Protein AF-A0A0F9MSQ5-F1 (afdb_monomer)

Mean predicted aligned error: 3.07 Å

InterPro domains:
  IPR006132 Aspartate/ornithine carbamoyltransferase, carbamoyl-P binding [PF02729] (3-52)
  IPR036901 Aspartate/ornithine carbamoyltransferase superfamily [G3DSA:3.40.50.1370] (1-52)
  IPR036901 Aspartate/ornithine carbamoyltransferase superfamily [SSF53671] (2-52)

Structure (mmCIF, N/CA/C/O backbone):
data_AF-A0A0F9MSQ5-F1
#
_entry.id   AF-A0A0F9MSQ5-F1
#
loop_
_atom_site.group_PDB
_atom_site.id
_atom_site.type_symbol
_atom_site.label_atom_id
_atom_site.label_alt_id
_atom_site.label_comp_id
_atom_site.label_asym_id
_atom_site.label_entity_id
_atom_site.label_seq_id
_atom_site.pdbx_PDB_ins_code
_atom_site.Cartn_x
_atom_site.Cartn_y
_atom_site.Cartn_z
_atom_site.occupancy
_atom_site.B_iso_or_equiv
_atom_site.auth_seq_id
_atom_site.auth_comp_id
_atom_site.auth_asym_id
_atom_site.auth_atom_id
_atom_site.pdbx_PDB_model_num
ATOM 1 N N . MET A 1 1 ? -10.186 10.221 -16.585 1.00 79.06 1 MET A N 1
ATOM 2 C CA . MET A 1 1 ? -9.648 8.861 -16.807 1.00 79.06 1 MET A CA 1
ATOM 3 C C . MET A 1 1 ? -9.152 8.341 -15.465 1.00 79.06 1 MET A C 1
ATOM 5 O O . MET A 1 1 ? -8.638 9.146 -14.697 1.00 79.06 1 MET A O 1
ATOM 9 N N . VAL A 1 2 ? -9.370 7.066 -15.142 1.00 91.19 2 VAL A N 1
ATOM 10 C CA . VAL A 1 2 ? -8.947 6.497 -13.850 1.00 91.19 2 VAL A CA 1
ATOM 11 C C . VAL A 1 2 ? -7.428 6.329 -13.844 1.00 91.19 2 VAL A C 1
ATOM 13 O O . VAL A 1 2 ? -6.852 5.885 -14.835 1.00 91.19 2 VAL A O 1
ATOM 16 N N . ARG A 1 3 ? -6.776 6.710 -12.742 1.00 93.12 3 ARG A N 1
ATOM 17 C CA . ARG A 1 3 ? -5.341 6.486 -12.554 1.00 93.12 3 ARG A CA 1
ATOM 18 C C . ARG A 1 3 ? -5.124 5.092 -11.971 1.00 93.12 3 ARG A C 1
ATOM 20 O O . ARG A 1 3 ? -5.657 4.788 -10.908 1.00 93.12 3 ARG A O 1
ATOM 27 N N . HIS A 1 4 ? -4.324 4.277 -12.647 1.00 96.12 4 HIS A N 1
ATOM 28 C CA . HIS A 1 4 ? -3.898 2.965 -12.161 1.00 96.12 4 HIS A CA 1
ATOM 29 C C . HIS A 1 4 ? -2.464 3.030 -11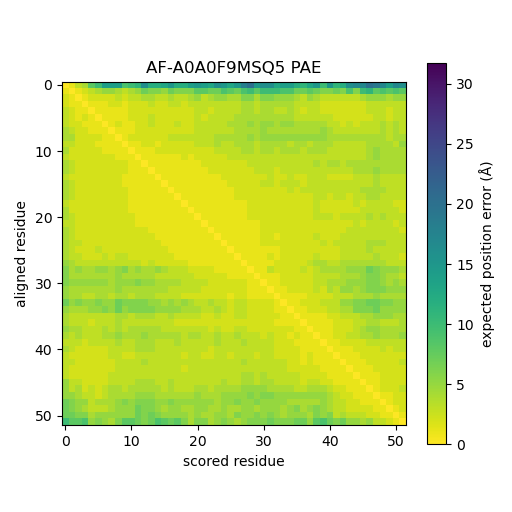.623 1.00 96.12 4 HIS A C 1
ATOM 31 O O . HIS A 1 4 ? -1.692 3.900 -12.021 1.00 96.12 4 HIS A O 1
ATOM 37 N N . LEU A 1 5 ? -2.124 2.108 -10.720 1.00 96.12 5 LEU A N 1
ATOM 38 C CA . LEU A 1 5 ? -0.768 1.900 -10.216 1.00 96.12 5 LEU A CA 1
ATOM 39 C C . LEU A 1 5 ? -0.410 0.426 -10.420 1.00 96.12 5 LEU A C 1
ATOM 41 O O . LEU A 1 5 ? -0.741 -0.417 -9.587 1.00 96.12 5 LEU A O 1
ATOM 45 N N . LEU A 1 6 ? 0.201 0.114 -11.562 1.00 96.50 6 LEU A N 1
ATOM 46 C CA . LEU A 1 6 ? 0.608 -1.247 -11.928 1.00 96.50 6 LEU A CA 1
ATOM 47 C C . LEU A 1 6 ? 2.106 -1.458 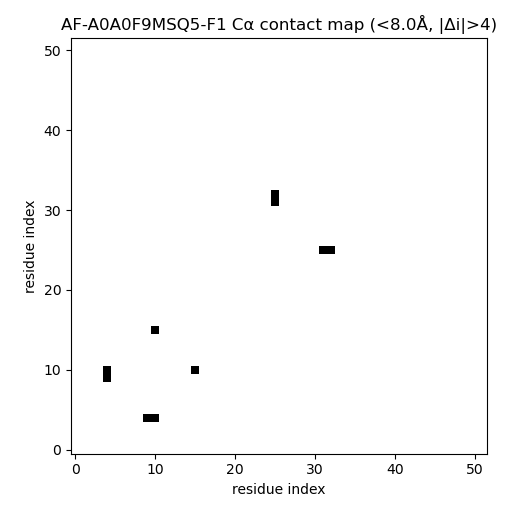-11.686 1.00 96.50 6 LEU A C 1
ATOM 49 O O . LEU A 1 6 ? 2.541 -2.575 -11.400 1.00 96.50 6 LEU A O 1
ATOM 53 N N . LYS A 1 7 ? 2.901 -0.389 -11.805 1.00 96.75 7 LYS A N 1
ATOM 54 C CA . LYS A 1 7 ? 4.351 -0.374 -11.586 1.00 96.75 7 LYS A CA 1
ATOM 55 C C . LYS A 1 7 ? 4.759 0.897 -10.848 1.00 96.75 7 LYS A C 1
ATOM 57 O O . LYS A 1 7 ? 4.127 1.937 -10.979 1.00 96.75 7 LYS A O 1
ATOM 62 N N . VAL A 1 8 ? 5.882 0.852 -10.132 1.00 95.19 8 VAL A N 1
ATOM 63 C CA . VAL A 1 8 ? 6.432 2.042 -9.448 1.00 95.19 8 VAL A CA 1
ATOM 64 C C . VAL A 1 8 ? 6.786 3.159 -10.439 1.00 95.19 8 VAL A C 1
ATOM 66 O O . VAL A 1 8 ? 6.642 4.330 -10.116 1.00 95.19 8 VAL A O 1
ATOM 69 N N . SER A 1 9 ? 7.185 2.805 -11.664 1.00 95.56 9 SER A N 1
ATOM 70 C CA . SER A 1 9 ? 7.471 3.756 -12.746 1.00 95.56 9 SER A CA 1
ATOM 71 C C . SER A 1 9 ? 6.248 4.530 -13.249 1.00 95.56 9 SER A C 1
ATOM 73 O O . SER A 1 9 ? 6.417 5.459 -14.031 1.0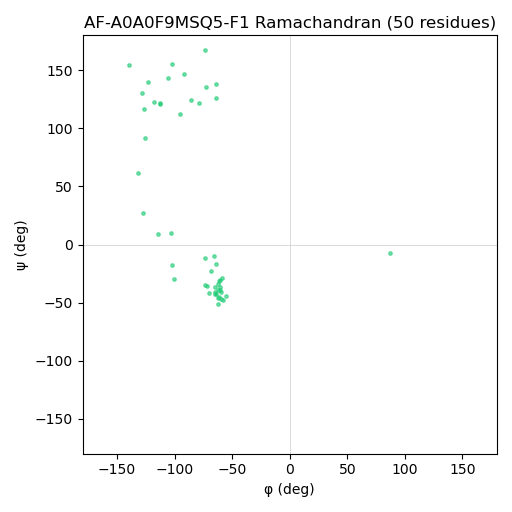0 95.56 9 SER A O 1
ATOM 75 N N . ASP A 1 10 ? 5.033 4.155 -12.833 1.00 96.12 10 ASP A N 1
ATOM 76 C CA . ASP A 1 10 ? 3.813 4.912 -13.145 1.00 96.12 10 ASP A CA 1
ATOM 77 C C . ASP A 1 10 ? 3.728 6.213 -12.320 1.00 96.12 10 ASP A C 1
ATOM 79 O O . ASP A 1 10 ? 2.880 7.074 -12.580 1.00 96.12 10 ASP A O 1
ATOM 83 N N . PHE A 1 11 ? 4.590 6.349 -11.307 1.00 96.88 11 PHE A N 1
ATOM 84 C CA . PHE A 1 11 ? 4.780 7.559 -10.519 1.00 96.88 11 PHE A CA 1
ATOM 85 C C . PHE A 1 11 ? 6.084 8.256 -10.895 1.00 96.88 11 PHE A C 1
ATOM 87 O O . PHE A 1 11 ? 7.118 7.620 -11.120 1.00 96.88 11 PHE A O 1
ATOM 94 N N . THR A 1 12 ? 6.050 9.587 -10.890 1.00 97.31 12 THR A N 1
ATOM 95 C CA . THR A 1 12 ? 7.281 10.381 -10.876 1.00 97.31 12 THR A CA 1
ATOM 96 C C . THR A 1 12 ? 7.931 10.331 -9.492 1.00 97.31 12 THR A C 1
ATOM 98 O O . THR A 1 12 ? 7.325 9.918 -8.497 1.00 97.31 12 THR A O 1
ATOM 101 N N . LYS A 1 13 ? 9.184 10.786 -9.398 1.00 97.31 13 LYS A N 1
ATOM 102 C CA . LYS A 1 13 ? 9.903 10.875 -8.122 1.00 97.31 13 LYS A CA 1
ATOM 103 C C . LYS A 1 13 ? 9.127 11.704 -7.092 1.00 97.31 13 LYS A C 1
ATOM 105 O O . LYS A 1 13 ? 8.988 11.290 -5.944 1.00 97.31 13 LYS A O 1
ATOM 110 N N . GLU A 1 14 ? 8.589 12.840 -7.515 1.00 97.88 14 GLU A N 1
ATOM 111 C CA . GLU A 1 14 ? 7.855 13.778 -6.664 1.00 97.88 14 GLU A CA 1
ATOM 112 C C . GLU A 1 14 ? 6.563 13.144 -6.135 1.00 97.88 14 GLU A C 1
ATOM 114 O O . GLU A 1 14 ? 6.163 13.364 -4.991 1.00 97.88 14 GLU A O 1
ATOM 119 N N . GLU A 1 15 ? 5.905 12.323 -6.949 1.00 97.50 15 GLU A N 1
ATOM 120 C CA . GLU A 1 15 ? 4.700 11.602 -6.546 1.00 97.50 15 GLU A CA 1
ATOM 121 C C . GLU A 1 15 ? 5.009 10.505 -5.528 1.00 97.50 15 GLU A C 1
ATOM 123 O O . GLU A 1 15 ? 4.304 10.393 -4.521 1.00 97.50 15 GLU A O 1
ATOM 128 N N . CYS A 1 16 ? 6.102 9.765 -5.723 1.00 97.81 16 CYS A N 1
ATOM 129 C CA . CYS A 1 16 ? 6.610 8.824 -4.727 1.00 97.81 16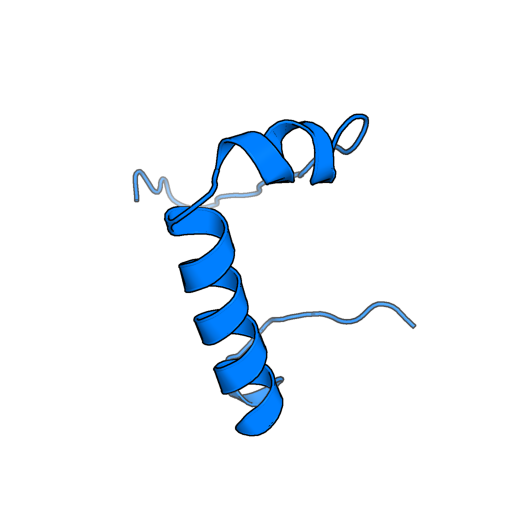 CYS A CA 1
ATOM 130 C C . CYS A 1 16 ? 6.919 9.525 -3.396 1.00 97.81 16 CYS A C 1
ATOM 132 O O . CYS A 1 16 ? 6.458 9.078 -2.343 1.00 97.81 16 CYS A O 1
ATOM 134 N N . GLU A 1 17 ? 7.632 10.655 -3.424 1.00 98.25 17 GLU A N 1
ATOM 135 C CA . GLU A 1 17 ? 7.934 11.445 -2.224 1.00 98.25 17 GLU A CA 1
ATOM 136 C C . GLU A 1 17 ? 6.656 11.927 -1.522 1.00 98.25 17 GLU A C 1
ATOM 138 O O . GLU A 1 17 ? 6.544 11.842 -0.295 1.00 98.25 17 GLU A O 1
ATOM 143 N N . ARG A 1 18 ? 5.644 12.364 -2.282 1.00 98.00 18 ARG A N 1
ATOM 144 C CA . ARG A 1 18 ? 4.333 12.741 -1.732 1.00 98.00 18 ARG A CA 1
ATOM 145 C C . ARG A 1 18 ? 3.638 11.574 -1.035 1.00 98.00 18 ARG A C 1
ATOM 147 O O . ARG A 1 18 ? 3.127 11.766 0.069 1.00 98.00 18 ARG A O 1
ATOM 154 N N . VAL A 1 19 ? 3.617 10.384 -1.639 1.00 97.50 19 VAL A N 1
ATOM 155 C CA . VAL A 1 19 ? 2.997 9.187 -1.041 1.00 97.50 19 VAL A CA 1
ATOM 156 C C . VAL A 1 19 ? 3.724 8.779 0.242 1.00 97.50 19 VAL A C 1
ATOM 158 O O . VAL A 1 19 ? 3.074 8.501 1.254 1.00 97.50 19 VAL A O 1
ATOM 161 N N . ILE A 1 20 ? 5.060 8.807 0.245 1.00 98.25 20 ILE A N 1
ATOM 162 C CA . ILE A 1 20 ? 5.878 8.484 1.424 1.00 98.25 20 ILE A CA 1
ATOM 163 C C . ILE A 1 20 ? 5.599 9.473 2.560 1.00 98.25 20 ILE A C 1
ATOM 165 O O . ILE A 1 20 ? 5.262 9.061 3.673 1.00 98.25 20 ILE A O 1
ATOM 169 N N . ASN A 1 21 ? 5.659 10.777 2.281 1.00 98.38 21 ASN A N 1
ATOM 170 C CA . ASN A 1 21 ? 5.392 11.811 3.281 1.00 98.38 21 ASN A CA 1
ATOM 171 C C . ASN A 1 21 ? 3.965 11.712 3.834 1.00 98.38 21 ASN A C 1
ATOM 173 O O . ASN A 1 21 ? 3.758 11.830 5.045 1.00 98.38 21 ASN A O 1
ATOM 177 N N . LYS A 1 22 ? 2.984 11.413 2.972 1.00 97.62 22 LYS A N 1
ATOM 178 C CA . LYS A 1 22 ? 1.599 11.203 3.401 1.00 97.62 22 LYS A CA 1
ATOM 179 C C . LYS A 1 22 ? 1.456 9.978 4.300 1.00 97.62 22 LYS A C 1
ATOM 181 O O . LYS A 1 22 ? 0.775 10.045 5.319 1.00 97.62 22 LYS A O 1
ATOM 186 N N . SER A 1 23 ? 2.143 8.889 3.969 1.00 97.69 23 SER A N 1
ATOM 187 C CA . SER A 1 23 ? 2.150 7.663 4.775 1.00 97.69 23 SER A CA 1
ATOM 188 C C . SER A 1 23 ? 2.735 7.910 6.170 1.00 97.69 23 SER A C 1
ATOM 190 O O . SER A 1 23 ? 2.199 7.416 7.163 1.00 97.69 23 SER A O 1
ATOM 192 N N . ILE A 1 24 ? 3.787 8.733 6.275 1.00 98.31 24 ILE A N 1
ATOM 193 C CA . ILE A 1 24 ? 4.359 9.160 7.562 1.00 98.31 24 ILE A CA 1
ATOM 19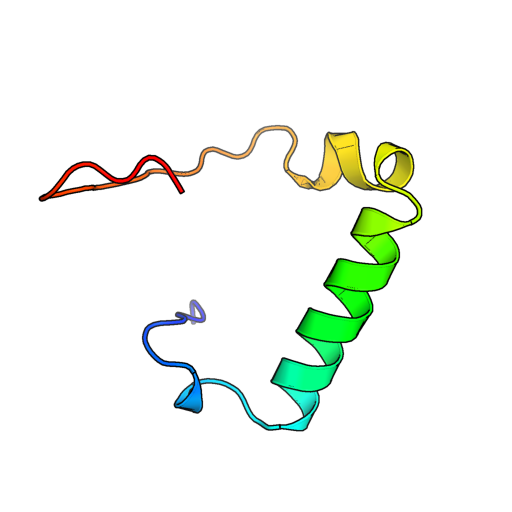4 C C . ILE A 1 24 ? 3.354 10.006 8.362 1.00 98.31 24 ILE A C 1
ATOM 196 O O . ILE A 1 24 ? 3.216 9.795 9.568 1.00 98.31 24 ILE A O 1
ATOM 200 N N .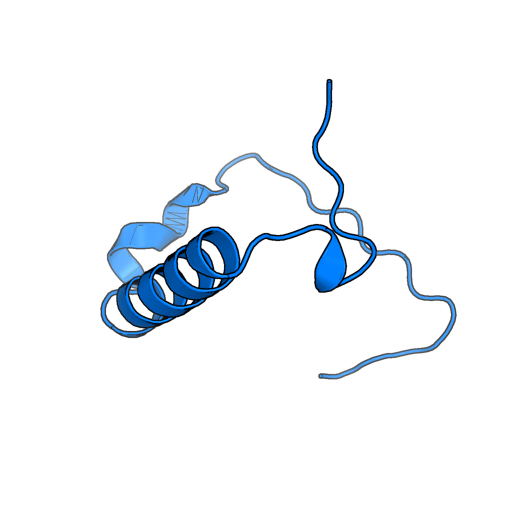 GLU A 1 25 ? 2.640 10.940 7.722 1.00 97.81 25 GLU A N 1
ATOM 201 C CA . GLU A 1 25 ? 1.598 11.755 8.37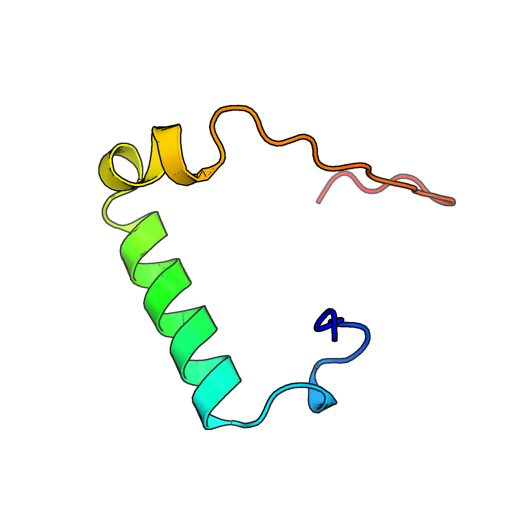4 1.00 97.81 25 GLU A CA 1
ATOM 202 C C . GLU A 1 25 ? 0.471 10.876 8.944 1.00 97.81 25 GLU A C 1
ATOM 204 O O . GLU A 1 25 ? 0.101 11.035 10.112 1.00 97.81 25 GLU A O 1
ATOM 209 N N . ILE A 1 26 ? -0.025 9.919 8.149 1.00 97.81 26 ILE A N 1
ATOM 210 C CA . ILE A 1 26 ? -1.076 8.974 8.555 1.00 97.81 26 ILE A CA 1
ATOM 211 C C . ILE A 1 26 ? -0.593 8.116 9.725 1.00 97.81 26 ILE A C 1
ATOM 213 O O . ILE A 1 26 ? -1.296 7.993 10.726 1.00 97.81 26 ILE A O 1
ATOM 217 N N . LYS A 1 27 ? 0.632 7.581 9.647 1.00 97.50 27 LYS A N 1
ATOM 218 C CA . LYS A 1 27 ? 1.221 6.770 10.720 1.00 97.50 27 LYS A CA 1
ATOM 219 C C . LYS A 1 27 ? 1.362 7.547 12.033 1.00 97.50 27 LYS A C 1
ATOM 221 O O . LYS A 1 27 ? 1.171 6.967 13.098 1.00 97.50 27 LYS A O 1
ATOM 226 N N . LYS A 1 28 ? 1.688 8.844 11.971 1.00 97.88 28 LYS A N 1
ATOM 227 C CA . LYS A 1 28 ? 1.783 9.716 13.155 1.00 97.88 28 LYS A CA 1
ATOM 228 C C . LYS A 1 28 ? 0.414 10.046 13.756 1.00 97.88 28 LYS A C 1
ATOM 230 O O . LYS A 1 28 ? 0.310 10.147 14.973 1.00 97.88 28 LYS A O 1
ATOM 235 N N . ASN A 1 29 ? -0.622 10.212 12.929 1.00 96.75 29 ASN A N 1
ATOM 236 C CA . ASN A 1 29 ? -1.950 10.659 13.363 1.00 96.75 29 ASN A CA 1
ATOM 237 C C . ASN A 1 29 ? -3.083 9.774 12.809 1.00 96.75 29 ASN A C 1
ATOM 239 O O . ASN A 1 29 ? -3.962 10.280 12.109 1.00 96.75 29 ASN A O 1
ATOM 243 N N . PRO A 1 30 ? -3.131 8.469 13.129 1.00 95.38 30 PRO A N 1
ATOM 244 C CA . PRO A 1 30 ? -4.062 7.539 12.482 1.00 95.38 30 PRO A CA 1
ATOM 245 C C . PRO A 1 30 ? -5.534 7.893 12.734 1.00 95.38 30 PRO A C 1
ATOM 247 O O . PRO A 1 30 ? -6.362 7.771 11.835 1.00 95.38 30 PRO A O 1
ATOM 250 N N . LYS A 1 31 ? -5.861 8.426 13.922 1.00 96.38 31 LYS A N 1
ATOM 251 C CA . LYS A 1 31 ? -7.227 8.857 14.278 1.00 96.38 31 LYS A CA 1
ATOM 252 C C . LYS A 1 31 ? -7.789 9.932 13.343 1.00 96.38 31 LYS A C 1
ATOM 254 O O . LYS A 1 31 ? -8.995 9.983 13.163 1.00 96.38 31 LYS A O 1
ATOM 259 N N . LYS A 1 32 ? -6.932 10.764 12.741 1.00 96.25 32 LYS A N 1
ATOM 260 C CA . LYS A 1 32 ? -7.338 11.823 11.802 1.00 96.25 32 LYS A CA 1
ATOM 261 C C . LYS A 1 32 ? -7.879 11.258 10.480 1.00 96.25 32 LYS A C 1
ATOM 263 O O . LYS A 1 32 ? -8.606 11.960 9.791 1.00 96.25 32 LYS A O 1
ATOM 268 N N . TYR A 1 33 ? -7.521 10.021 10.128 1.00 95.81 33 TYR A N 1
ATOM 269 C CA . TYR A 1 33 ? -7.842 9.402 8.835 1.00 95.81 33 TYR A CA 1
ATOM 270 C C . TYR A 1 33 ? -8.790 8.203 8.947 1.00 95.81 33 TYR A C 1
ATOM 272 O O . TYR A 1 33 ? -8.991 7.492 7.966 1.00 95.81 33 TYR A O 1
ATOM 280 N N . ASN A 1 34 ? -9.369 7.953 10.124 1.00 93.62 34 ASN A N 1
ATOM 281 C CA . ASN A 1 34 ? -10.183 6.760 10.374 1.00 93.62 34 ASN A CA 1
ATOM 282 C C . ASN A 1 34 ? -11.425 6.655 9.466 1.00 93.62 34 ASN A C 1
ATOM 284 O O . ASN A 1 34 ? -11.819 5.548 9.122 1.00 93.62 34 ASN A O 1
ATOM 288 N N . SER A 1 35 ? -11.997 7.786 9.054 1.00 96.12 35 SER A N 1
ATOM 289 C CA . SER A 1 35 ? -13.168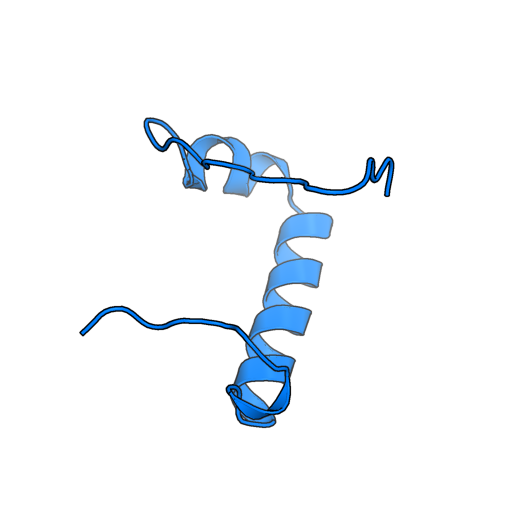 7.878 8.177 1.00 96.12 35 SER A CA 1
ATOM 290 C C . SER A 1 35 ? -12.820 8.250 6.732 1.00 96.12 35 SER A C 1
ATOM 292 O O . SER A 1 35 ? -13.705 8.526 5.931 1.00 96.12 35 SER A O 1
ATOM 294 N N . SER A 1 36 ? -11.535 8.263 6.350 1.00 96.00 36 SER A N 1
ATOM 295 C CA . SER A 1 36 ? -11.120 8.726 5.011 1.00 96.00 36 SER A CA 1
ATOM 296 C C . SER A 1 36 ? -11.633 7.868 3.848 1.00 96.00 36 SER A C 1
ATOM 298 O O . SER A 1 36 ? -11.589 8.329 2.714 1.00 96.00 36 SER A O 1
ATOM 300 N N . LEU A 1 37 ? -12.089 6.644 4.122 1.00 96.00 37 LEU A N 1
ATOM 301 C CA . LEU A 1 37 ? -12.684 5.717 3.151 1.00 96.00 37 LEU A CA 1
ATOM 302 C C . LEU A 1 37 ? -14.056 5.209 3.635 1.00 96.00 37 LEU A C 1
ATOM 304 O O . LEU A 1 37 ? -14.455 4.088 3.330 1.00 96.00 37 LEU A O 1
ATOM 308 N N . GLU A 1 38 ? -14.756 5.992 4.459 1.00 97.75 38 GLU A N 1
ATOM 309 C CA . GLU A 1 38 ? -16.075 5.611 4.967 1.00 97.75 38 GLU A CA 1
ATOM 310 C C . GLU A 1 38 ? -17.090 5.496 3.818 1.00 97.75 38 GLU A C 1
ATOM 312 O O . GLU A 1 38 ? -17.247 6.421 3.026 1.00 97.75 38 GLU A O 1
ATOM 317 N N . GLY A 1 39 ? -17.762 4.345 3.721 1.00 97.94 39 GLY A N 1
ATOM 318 C CA . GLY A 1 39 ? -18.700 4.032 2.635 1.00 97.94 39 GLY A CA 1
ATOM 319 C C . GLY A 1 39 ? -18.063 3.411 1.384 1.00 97.94 39 GLY A C 1
ATOM 320 O O . GLY A 1 39 ? -18.793 2.941 0.513 1.00 97.94 39 GLY A O 1
ATOM 321 N N . GLU A 1 40 ? -16.731 3.335 1.309 1.00 97.31 40 GLU A N 1
ATOM 322 C CA . GLU A 1 40 ? -16.010 2.778 0.159 1.00 97.31 40 GLU A CA 1
ATOM 323 C C . GLU A 1 40 ? -15.723 1.275 0.323 1.00 97.31 40 GLU A C 1
ATOM 325 O O . GLU A 1 40 ? -15.468 0.782 1.423 1.00 97.31 40 GLU A O 1
ATOM 330 N N . THR A 1 41 ? -15.722 0.526 -0.787 1.00 97.69 41 THR A N 1
ATOM 331 C CA . THR A 1 41 ? -15.407 -0.916 -0.802 1.00 97.69 41 THR A CA 1
ATOM 332 C C . THR A 1 41 ? -14.168 -1.198 -1.650 1.00 97.69 41 THR A C 1
ATOM 334 O O . THR A 1 41 ? -14.148 -0.908 -2.845 1.00 97.69 41 THR A O 1
ATOM 337 N N . LEU A 1 42 ? -13.147 -1.824 -1.053 1.00 97.12 42 LEU A N 1
ATOM 338 C CA . LEU A 1 42 ? -11.961 -2.308 -1.766 1.00 97.12 42 LEU A CA 1
ATOM 339 C C . LEU A 1 42 ? -12.126 -3.788 -2.135 1.00 97.12 42 LEU A C 1
ATOM 341 O O . LEU A 1 42 ? -12.095 -4.659 -1.266 1.00 97.12 42 LEU A O 1
ATOM 345 N N . LEU A 1 43 ? -12.247 -4.080 -3.431 1.00 97.69 43 LEU A N 1
ATOM 346 C CA . LEU A 1 43 ? -12.202 -5.452 -3.938 1.00 97.69 43 LEU A CA 1
ATOM 347 C C . LEU A 1 43 ? -10.748 -5.935 -4.019 1.00 97.69 43 LEU A C 1
ATOM 349 O O . LEU A 1 43 ? -9.936 -5.349 -4.732 1.00 97.69 43 LEU A O 1
ATOM 353 N N . MET A 1 44 ? -10.436 -7.031 -3.327 1.00 96.94 44 MET A N 1
ATOM 354 C CA . MET A 1 44 ? -9.115 -7.660 -3.358 1.00 96.94 44 MET A CA 1
ATOM 355 C C . MET A 1 44 ? -9.191 -9.032 -4.035 1.00 96.94 44 MET A C 1
ATOM 357 O O . MET A 1 44 ? -9.927 -9.908 -3.584 1.00 96.94 44 MET A O 1
ATOM 361 N N . LEU A 1 45 ? -8.423 -9.223 -5.110 1.00 97.06 45 LEU A N 1
ATOM 362 C CA . LEU A 1 45 ? -8.331 -10.482 -5.852 1.00 97.06 45 LEU A CA 1
ATOM 363 C C . LEU A 1 45 ? -6.931 -11.076 -5.664 1.00 97.06 45 LEU A C 1
ATOM 365 O O . LEU A 1 45 ? -5.940 -10.439 -6.015 1.00 97.06 45 LEU A O 1
ATOM 369 N N . PHE A 1 46 ? -6.853 -12.295 -5.130 1.00 97.31 46 PHE A N 1
ATOM 370 C CA . PHE A 1 46 ? -5.594 -13.000 -4.886 1.00 97.31 46 PHE A CA 1
ATOM 371 C C . PHE A 1 46 ? -5.629 -14.389 -5.524 1.00 97.31 46 PHE A C 1
ATOM 373 O O . PHE A 1 46 ? -6.411 -15.240 -5.115 1.00 97.31 46 PHE A O 1
ATOM 380 N N . GLU A 1 47 ? -4.751 -14.635 -6.498 1.00 97.88 47 GLU A N 1
ATOM 381 C CA . GLU A 1 47 ? -4.527 -15.985 -7.041 1.00 97.88 47 GLU A CA 1
ATOM 382 C C . GLU A 1 47 ? -3.743 -16.861 -6.048 1.00 97.88 47 GLU A C 1
ATOM 384 O O . GLU A 1 47 ? -3.979 -18.060 -5.925 1.00 97.88 47 GLU A O 1
ATOM 389 N N . LYS A 1 48 ? -2.812 -16.244 -5.310 1.00 97.62 48 LYS A N 1
ATOM 390 C CA . LYS A 1 48 ? -1.991 -16.881 -4.275 1.00 97.62 48 LYS A CA 1
ATOM 391 C C . LYS A 1 48 ? -2.188 -16.145 -2.948 1.00 97.62 48 LYS A C 1
ATOM 393 O O . LYS A 1 48 ? -2.234 -14.914 -2.963 1.00 97.62 48 LYS A O 1
ATOM 398 N N . PRO A 1 49 ? -2.275 -16.854 -1.809 1.00 96.19 49 PRO A N 1
ATOM 399 C CA . PRO A 1 49 ? -2.498 -16.214 -0.516 1.00 96.19 49 PRO A CA 1
ATOM 400 C C . PRO A 1 49 ?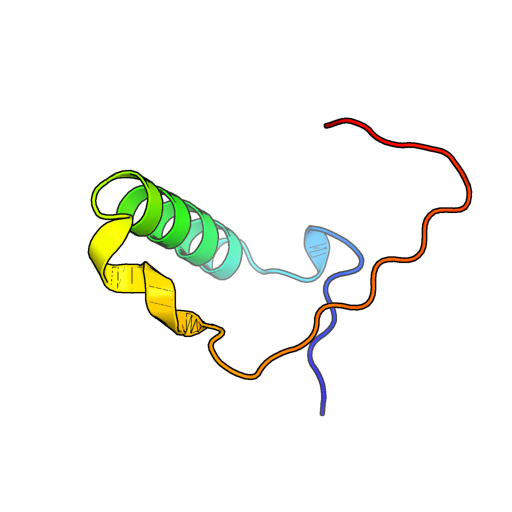 -1.329 -15.290 -0.126 1.00 96.19 49 PRO A C 1
ATOM 402 O O . PRO A 1 49 ? -0.164 -15.663 -0.273 1.00 96.19 49 PRO A O 1
ATOM 405 N N . SER A 1 50 ? -1.644 -14.108 0.419 1.00 95.94 50 SER A N 1
ATOM 406 C CA . SER A 1 50 ? -0.687 -13.183 1.050 1.00 95.94 50 SER A CA 1
ATOM 407 C C . SER A 1 50 ? -1.178 -12.789 2.439 1.00 95.94 50 SER A C 1
ATOM 409 O O . SER A 1 50 ? -2.328 -12.396 2.598 1.00 95.94 50 SER A O 1
ATOM 411 N N . LEU A 1 51 ? -0.297 -12.900 3.438 1.00 94.38 51 LEU A N 1
ATOM 412 C CA . LEU A 1 51 ? -0.555 -12.485 4.827 1.00 94.38 51 LEU A CA 1
ATOM 413 C C . LEU A 1 51 ? 0.091 -11.140 5.187 1.00 94.38 51 LEU A C 1
ATOM 415 O O . LEU A 1 51 ? -0.247 -10.560 6.213 1.00 94.38 51 LEU A O 1
ATOM 419 N N . ARG A 1 52 ? 1.064 -10.705 4.380 1.00 88.31 52 ARG A N 1
ATOM 420 C CA . ARG A 1 52 ? 1.694 -9.384 4.479 1.00 88.31 52 ARG A CA 1
ATOM 421 C C . ARG A 1 52 ? 0.840 -8.384 3.725 1.00 88.31 52 ARG A C 1
ATOM 423 O O . ARG A 1 52 ? 0.704 -7.264 4.254 1.00 88.31 52 ARG A O 1
#

pLDDT: mean 96.25, std 3.0, range [79.06, 98.38]

Sequence (52 aa):
MVRHLLKVSDFTKEECERVINKSIEIKKNPKKYNSSLEGETLLMLFEKPSLR

Foldseek 3Di:
DDQDPPDPVSDDPVRVVVVVVVVVVCVVPVVVCVCVQPPHDDDDDDPDDDPD

Radius of gyration: 14.15 Å; Cα contacts (8 Å, |Δi|>4): 5; chains: 1; bounding box: 29×31×31 Å

Secondary structure (DSSP, 8-state):
-PPP-SSGGGS-HHHHHHHHHHHHHHHH-GGGGTTTTTT-------SS----

Organism: NCBI:txid412755

Solvent-accessible surface area (backbone atoms only — not comparable to full-atom values): 3698 Å² total; per-residue (Å²): 134,88,88,80,82,91,50,77,83,74,44,55,71,69,54,50,50,49,52,52,54,48,51,53,51,43,71,74,42,51,83,82,50,72,64,76,58,69,96,63,82,85,88,83,88,73,98,63,94,78,93,128